Protein AF-A0A0N0LSH4-F1 (afdb_monomer)

Foldseek 3Di:
DVVVVQVQWDWDKDQPDWDQDPVRDTGGDDMDTWTKDKDKDADWDDDPVGDTDGIDIDMDTPDFQWDWDQDPNDTDTDPDGHPDDPD

Secondary structure (DSSP, 8-state):
-HHHHHHHSEEEEEEEEEEE-TTS-EEEEEEEEEEEEEEEEEEEEEETTTEEEEEEEEEEE---SEEEEEETTEEEEEEEEP-----

Mean predicted aligned error: 10.12 Å

Nearest PDB structures (foldseek):
  3ecp-assembly1_A-2  TM=4.239E-01  e=4.495E+00  Escherichia coli
  1mm8-assembly1_A-2  TM=3.860E-01  e=5.045E+00  Escherichia coli
  7etj-assembly1_D  TM=3.847E-01  e=9.514E+00  Human betaherpesvirus 5

Solvent-accessible surface area (backbone atoms only — not comparable to full-atom values): 5612 Å² total; per-residue (Å²): 120,69,68,71,53,57,71,71,38,52,68,53,77,44,77,76,40,67,46,67,48,99,85,68,50,76,42,77,74,39,71,47,73,44,33,31,47,74,50,74,49,77,50,90,43,70,49,98,88,80,46,77,39,62,64,50,75,48,77,45,76,71,50,69,48,73,38,68,45,80,53,97,91,38,80,42,79,49,93,55,64,50,82,66,79,87,123

pLDDT: mean 79.82, std 11.58, range [38.72, 96.06]

Structure (mmCIF, N/CA/C/O backbone):
data_AF-A0A0N0LSH4-F1
#
_entry.id   AF-A0A0N0LSH4-F1
#
loop_
_atom_site.group_PDB
_atom_site.id
_atom_site.type_symbol
_atom_site.label_atom_id
_atom_site.label_alt_id
_atom_site.label_comp_id
_atom_site.label_asym_id
_atom_site.label_entity_id
_atom_site.label_seq_id
_atom_site.pdbx_PDB_ins_code
_atom_site.Cartn_x
_atom_site.Cartn_y
_atom_site.Cartn_z
_atom_site.occupancy
_atom_site.B_iso_or_equiv
_atom_site.auth_seq_id
_atom_site.auth_comp_id
_atom_site.auth_asym_id
_atom_site.auth_atom_id
_atom_site.pdbx_PDB_model_num
ATOM 1 N N . MET A 1 1 ? 5.034 20.101 -12.629 1.00 53.00 1 MET A N 1
ATOM 2 C CA . MET A 1 1 ? 5.580 18.787 -13.049 1.00 53.00 1 MET A CA 1
ATOM 3 C C . MET A 1 1 ? 5.108 17.626 -12.170 1.00 53.00 1 MET A C 1
ATOM 5 O O . MET A 1 1 ? 4.743 16.609 -12.734 1.00 53.00 1 MET A O 1
ATOM 9 N N . GLY A 1 2 ? 5.085 17.736 -10.832 1.00 63.31 2 GLY A N 1
ATOM 10 C CA . GLY A 1 2 ? 4.697 16.607 -9.960 1.00 63.31 2 GLY A CA 1
ATOM 11 C C . GLY A 1 2 ? 3.208 16.225 -9.976 1.00 63.31 2 GLY A C 1
ATOM 12 O O . GLY A 1 2 ? 2.880 15.046 -9.910 1.00 63.31 2 GLY A O 1
ATOM 13 N N . GLU A 1 3 ? 2.310 17.200 -10.113 1.00 71.25 3 GLU A N 1
ATOM 14 C CA . GLU A 1 3 ? 0.855 16.992 -10.007 1.00 71.25 3 GLU A CA 1
ATOM 15 C C . GLU A 1 3 ? 0.270 16.217 -11.202 1.00 71.25 3 GLU A C 1
ATOM 17 O O . GLU A 1 3 ? -0.516 15.292 -11.029 1.00 71.25 3 GLU A O 1
ATOM 22 N N . GLU A 1 4 ? 0.756 16.491 -12.415 1.00 73.56 4 GLU A N 1
ATOM 23 C CA . GLU A 1 4 ? 0.360 15.759 -13.626 1.00 73.56 4 GLU A CA 1
ATOM 24 C C . GLU A 1 4 ? 0.793 14.282 -13.590 1.00 73.56 4 GLU A C 1
ATOM 26 O O . GLU A 1 4 ? 0.086 13.402 -14.081 1.00 73.56 4 GLU A O 1
ATOM 31 N N . ILE A 1 5 ? 1.958 13.994 -12.997 1.00 71.00 5 ILE A N 1
ATOM 32 C CA . ILE A 1 5 ? 2.427 12.617 -12.805 1.00 71.00 5 ILE A CA 1
ATOM 33 C C . ILE A 1 5 ? 1.579 11.926 -11.741 1.00 71.00 5 ILE A C 1
ATOM 35 O O . ILE A 1 5 ? 1.182 10.784 -11.948 1.00 71.00 5 ILE A O 1
ATOM 39 N N . PHE A 1 6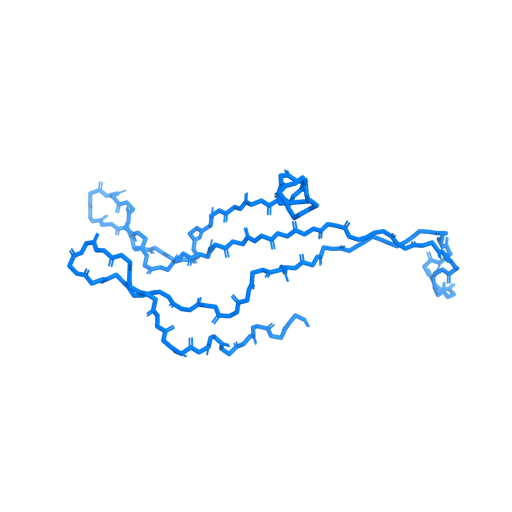 ? 1.260 12.614 -10.641 1.00 68.50 6 PHE A N 1
ATOM 40 C CA . PHE A 1 6 ? 0.434 12.071 -9.564 1.00 68.50 6 PHE A CA 1
ATOM 41 C C . PHE A 1 6 ? -0.942 11.602 -10.058 1.00 68.50 6 PHE A C 1
ATOM 43 O O . PHE A 1 6 ? -1.398 10.540 -9.642 1.00 68.50 6 PHE A O 1
ATOM 50 N N . GLU A 1 7 ? -1.577 12.325 -10.982 1.00 74.25 7 GLU A N 1
ATOM 51 C CA . GLU A 1 7 ? -2.864 11.928 -11.579 1.00 74.25 7 GLU A CA 1
ATOM 52 C C . GLU A 1 7 ? -2.782 10.696 -12.493 1.00 74.25 7 GLU A C 1
ATOM 54 O O . GLU A 1 7 ? -3.765 9.976 -12.650 1.00 74.25 7 GLU A O 1
ATOM 59 N N . LYS A 1 8 ? -1.607 10.397 -13.056 1.00 75.19 8 LYS A N 1
ATOM 60 C CA . LYS A 1 8 ? -1.386 9.205 -13.894 1.00 75.19 8 LYS A CA 1
ATOM 61 C C . LYS A 1 8 ? -1.118 7.937 -13.073 1.00 75.19 8 LYS A C 1
ATOM 63 O O . LYS A 1 8 ? -1.117 6.841 -13.634 1.00 75.19 8 LYS A O 1
ATOM 68 N N . LEU A 1 9 ? -0.875 8.064 -11.766 1.00 77.81 9 LEU A N 1
ATOM 69 C CA . LEU A 1 9 ? -0.618 6.925 -10.885 1.00 77.81 9 LEU A CA 1
ATOM 70 C C . LEU A 1 9 ? -1.915 6.194 -10.537 1.00 77.81 9 LEU A C 1
ATOM 72 O O . LEU A 1 9 ? -2.937 6.812 -10.235 1.00 77.81 9 LEU A O 1
ATOM 76 N N . LYS A 1 10 ? -1.858 4.860 -10.496 1.00 76.88 10 LYS A N 1
ATOM 77 C CA . LYS A 1 10 ? -2.962 4.054 -9.970 1.00 76.88 10 LYS A CA 1
ATOM 78 C C . LYS A 1 10 ? -2.926 4.104 -8.450 1.00 76.88 10 LYS A C 1
ATOM 80 O O . LYS A 1 10 ? -2.070 3.482 -7.825 1.00 76.88 10 LYS A O 1
ATOM 85 N N . LYS A 1 11 ? -3.860 4.857 -7.874 1.00 77.12 11 LYS A N 1
ATOM 86 C CA . LYS A 1 11 ? -4.056 5.005 -6.428 1.00 77.12 11 LYS A CA 1
ATOM 87 C C . LYS A 1 11 ? -5.162 4.050 -5.983 1.00 77.12 11 LYS A C 1
ATOM 89 O O . LYS A 1 11 ? -6.193 3.963 -6.650 1.00 77.12 11 LYS A O 1
ATOM 94 N N . GLY A 1 12 ? -4.976 3.364 -4.862 1.00 74.56 12 GLY A N 1
ATOM 95 C CA . GLY A 1 12 ? -5.982 2.449 -4.337 1.00 74.56 12 GLY A CA 1
ATOM 96 C C . GLY A 1 12 ? -5.884 2.220 -2.834 1.00 74.56 12 GLY A C 1
ATOM 97 O O . GLY A 1 12 ? -4.862 2.482 -2.199 1.00 74.56 12 GLY A O 1
ATOM 98 N N . LEU A 1 13 ? -6.989 1.725 -2.282 1.00 76.94 13 LEU A N 1
ATOM 99 C CA . LEU A 1 13 ? -7.115 1.258 -0.907 1.00 76.94 13 LEU A CA 1
ATOM 100 C C . LEU A 1 13 ? -7.600 -0.192 -0.953 1.00 76.94 13 LEU A C 1
ATOM 102 O O . LEU A 1 13 ? -8.589 -0.488 -1.623 1.00 76.94 13 LEU A O 1
ATOM 106 N N . ALA A 1 14 ? -6.922 -1.084 -0.240 1.00 77.75 14 ALA A N 1
ATOM 107 C CA . ALA A 1 14 ? -7.321 -2.477 -0.095 1.00 77.75 14 ALA A CA 1
ATOM 108 C C . ALA A 1 14 ? -7.416 -2.851 1.386 1.00 77.75 14 ALA A C 1
ATOM 110 O O . ALA A 1 14 ? -6.534 -2.517 2.174 1.00 77.75 14 ALA A O 1
ATOM 111 N N . ILE A 1 15 ? -8.469 -3.573 1.771 1.00 80.56 15 ILE A N 1
ATOM 112 C CA . ILE A 1 15 ? -8.542 -4.218 3.086 1.00 80.56 15 ILE A CA 1
ATOM 113 C C . ILE A 1 15 ? -7.753 -5.522 2.990 1.00 80.56 15 ILE A C 1
ATOM 115 O O . ILE A 1 15 ? -8.065 -6.366 2.153 1.00 80.56 15 ILE A O 1
ATOM 119 N N . THR A 1 16 ? -6.732 -5.683 3.828 1.00 80.44 16 THR A N 1
ATOM 120 C CA . THR A 1 16 ? -5.861 -6.870 3.810 1.00 80.44 16 THR A CA 1
ATOM 121 C C . THR A 1 16 ? -6.238 -7.881 4.886 1.00 80.44 16 THR A C 1
ATOM 123 O O . THR A 1 16 ? -6.020 -9.074 4.705 1.00 80.44 16 THR A O 1
ATOM 126 N N . SER A 1 17 ? -6.860 -7.435 5.979 1.00 83.56 17 SER A N 1
ATOM 127 C CA . SER A 1 17 ? -7.484 -8.322 6.961 1.00 83.56 17 SER A CA 1
ATOM 128 C C . SER A 1 17 ? -8.696 -7.661 7.610 1.00 83.56 17 SER A C 1
ATOM 130 O O . SER A 1 17 ? -8.767 -6.435 7.740 1.00 83.56 17 SER A O 1
ATOM 132 N N . TYR A 1 18 ? -9.674 -8.475 8.000 1.00 88.94 18 TYR A N 1
ATOM 133 C CA . TYR A 1 18 ? -10.905 -8.021 8.633 1.00 88.94 18 TYR A CA 1
ATOM 134 C C . TYR A 1 18 ? -11.473 -9.083 9.575 1.00 88.94 18 TYR A C 1
ATOM 136 O O . TYR A 1 18 ? -11.213 -10.276 9.439 1.00 88.94 18 TYR A O 1
ATOM 144 N N . TYR A 1 19 ? -12.284 -8.621 10.516 1.00 90.19 19 TYR A N 1
ATOM 145 C CA . TYR A 1 19 ? -13.140 -9.425 11.373 1.00 90.19 19 TYR A CA 1
ATOM 146 C C . TYR A 1 19 ? -14.590 -9.305 10.895 1.00 90.19 19 TYR A C 1
ATOM 148 O O .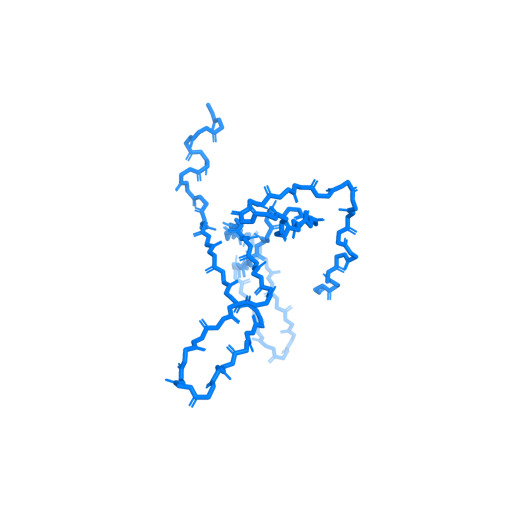 TYR A 1 19 ? -15.007 -8.236 10.456 1.00 90.19 19 TYR A O 1
ATOM 156 N N . VAL A 1 20 ? -15.368 -10.382 10.981 1.00 95.19 20 VAL A N 1
ATOM 157 C CA . VAL A 1 20 ? -16.820 -10.344 10.755 1.00 95.19 20 VAL A CA 1
ATOM 158 C C . VAL A 1 20 ? -17.498 -10.599 12.087 1.00 95.19 20 VAL A C 1
ATOM 160 O O . VAL A 1 20 ? -17.232 -11.614 12.729 1.00 95.19 20 VAL A O 1
ATOM 163 N N . ASP A 1 21 ? -18.344 -9.669 12.523 1.00 93.81 21 ASP A N 1
ATOM 164 C CA . ASP A 1 21 ? -19.060 -9.824 13.782 1.00 93.81 21 ASP A CA 1
ATOM 165 C C . ASP A 1 21 ? -20.229 -10.817 13.685 1.00 93.81 21 ASP A C 1
ATOM 167 O O . ASP A 1 21 ? -20.579 -11.336 12.624 1.00 93.81 21 ASP A O 1
ATOM 171 N N . LYS A 1 22 ? -20.860 -11.070 14.833 1.00 95.06 22 LYS A N 1
ATOM 172 C CA . LYS A 1 22 ? -21.986 -12.0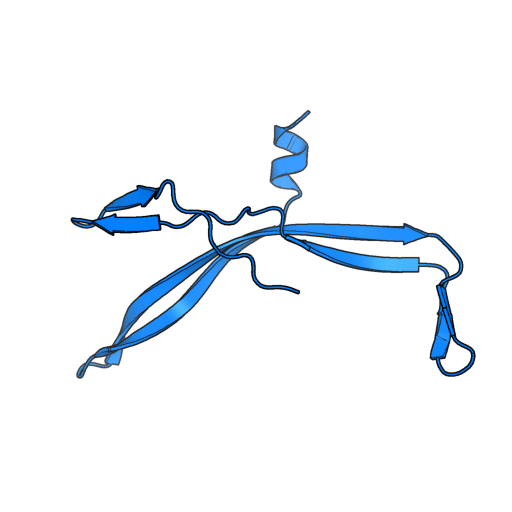06 14.977 1.00 95.06 22 LYS A CA 1
ATOM 173 C C . LYS A 1 22 ? -23.216 -11.610 14.145 1.00 95.06 22 LYS A C 1
ATOM 175 O O . LYS A 1 22 ? -24.060 -12.457 13.881 1.00 95.06 22 LYS A O 1
ATOM 180 N N . ASN A 1 23 ? -23.313 -10.339 13.758 1.00 96.06 23 ASN A N 1
ATOM 181 C CA . ASN A 1 23 ? -24.387 -9.769 12.951 1.00 96.06 23 ASN A CA 1
ATOM 182 C C . ASN A 1 23 ? -23.989 -9.648 11.466 1.00 96.06 23 ASN A C 1
ATOM 184 O O . ASN A 1 23 ? -24.720 -9.041 10.686 1.00 96.06 23 ASN A O 1
ATOM 188 N N . GLY A 1 24 ? -22.830 -10.186 11.067 1.00 93.44 24 GLY A N 1
ATOM 189 C CA . GLY A 1 24 ? -22.324 -10.117 9.696 1.00 93.44 24 GLY A CA 1
ATOM 190 C C . GLY A 1 24 ? -21.635 -8.797 9.337 1.00 93.44 24 GLY A C 1
ATOM 191 O O . GLY A 1 24 ? -21.310 -8.578 8.170 1.00 93.44 24 GLY A O 1
ATOM 192 N N . LYS A 1 25 ? -21.389 -7.902 10.300 1.00 92.88 25 LYS A N 1
ATOM 193 C CA . LYS A 1 25 ? -20.698 -6.633 10.045 1.00 92.88 25 LYS A CA 1
ATOM 194 C C . LYS A 1 25 ? -19.202 -6.874 9.852 1.00 92.88 25 LYS A C 1
ATOM 196 O O . LYS A 1 25 ? -18.534 -7.396 10.743 1.00 92.88 25 LYS A O 1
ATOM 201 N N . VAL A 1 26 ? -18.665 -6.419 8.722 1.00 88.31 26 VAL A N 1
ATOM 202 C CA . VAL A 1 26 ? -17.223 -6.433 8.435 1.00 88.31 26 VAL A CA 1
ATOM 203 C C . VAL A 1 26 ? -16.535 -5.272 9.157 1.00 88.31 26 VAL A C 1
ATOM 205 O O . VAL A 1 26 ? -16.922 -4.113 9.006 1.00 88.31 26 VAL A O 1
ATOM 208 N N . ILE A 1 27 ? -15.501 -5.584 9.933 1.00 85.62 27 ILE A N 1
ATOM 209 C CA . ILE A 1 27 ? -14.656 -4.640 10.662 1.00 85.62 27 ILE A CA 1
ATOM 210 C C . ILE A 1 27 ? -13.219 -4.813 10.152 1.00 85.62 27 ILE A C 1
ATOM 212 O O . ILE A 1 27 ? -12.597 -5.836 10.445 1.00 85.62 27 ILE A O 1
ATOM 216 N N . PRO A 1 28 ? -12.675 -3.867 9.368 1.00 81.88 28 PRO A N 1
ATOM 217 C CA . PRO A 1 28 ? -11.305 -3.964 8.875 1.00 81.88 28 PRO A CA 1
ATOM 218 C C . PRO A 1 28 ? -10.307 -3.902 10.037 1.00 81.88 28 PRO A C 1
ATOM 220 O O . PRO A 1 28 ? -10.457 -3.089 10.9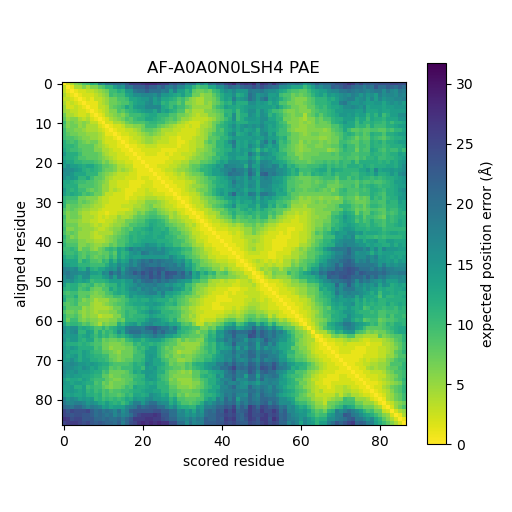46 1.00 81.88 28 PRO A O 1
ATOM 223 N N . ILE A 1 29 ? -9.288 -4.760 9.989 1.00 82.06 29 ILE A N 1
ATOM 224 C CA . ILE A 1 29 ? -8.193 -4.804 10.967 1.00 82.06 29 ILE A CA 1
ATOM 225 C C . ILE A 1 29 ? -6.950 -4.153 10.356 1.00 82.06 29 ILE A C 1
ATOM 227 O O . ILE A 1 29 ? -6.344 -3.282 10.973 1.00 82.06 29 ILE A O 1
ATOM 231 N N . THR A 1 30 ? -6.602 -4.516 9.118 1.00 75.94 30 THR A N 1
ATOM 232 C CA . THR A 1 30 ? -5.485 -3.906 8.383 1.00 75.94 30 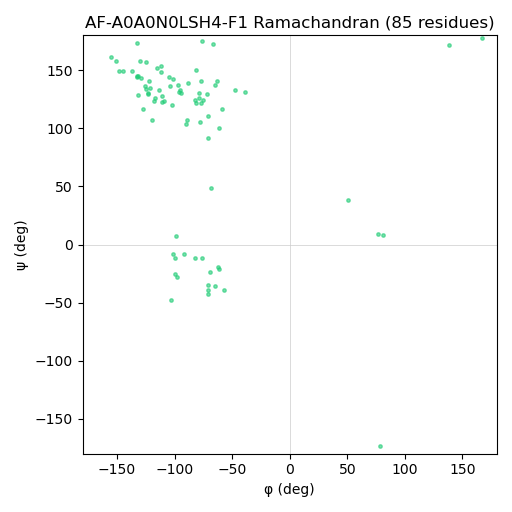THR A CA 1
ATOM 233 C C . THR A 1 30 ? -5.910 -3.466 6.990 1.00 75.94 30 THR A C 1
ATOM 235 O O . THR A 1 30 ? -6.694 -4.135 6.311 1.00 75.94 30 THR A O 1
ATOM 238 N N . MET A 1 31 ? -5.364 -2.333 6.552 1.00 75.88 31 MET A N 1
ATOM 239 C CA . MET A 1 31 ? -5.597 -1.764 5.229 1.00 75.88 31 MET A CA 1
ATOM 240 C C . MET A 1 31 ? -4.270 -1.357 4.596 1.00 75.88 31 MET A C 1
ATOM 242 O O . MET A 1 31 ? -3.371 -0.880 5.284 1.00 75.88 31 MET A O 1
ATOM 246 N N . LEU A 1 32 ? -4.170 -1.537 3.285 1.00 74.94 32 LEU A N 1
ATOM 247 C CA . LEU A 1 32 ? -3.049 -1.126 2.455 1.00 74.94 32 LEU A CA 1
ATOM 248 C C . LEU A 1 32 ? -3.494 0.038 1.572 1.00 74.94 32 LEU A C 1
ATOM 250 O O . LEU A 1 32 ? -4.446 -0.094 0.799 1.00 74.94 32 LEU A O 1
ATOM 254 N N . THR A 1 33 ? -2.790 1.162 1.659 1.00 75.81 33 THR A N 1
ATOM 255 C CA . THR A 1 33 ? -2.838 2.208 0.637 1.00 75.81 33 THR A CA 1
ATOM 256 C C . THR A 1 33 ? -1.686 1.989 -0.326 1.00 75.81 33 THR A C 1
ATOM 258 O O . THR A 1 33 ? -0.544 1.812 0.091 1.00 75.81 33 THR A O 1
ATOM 261 N N . TYR A 1 34 ? -1.979 1.991 -1.620 1.00 75.94 34 TYR A N 1
ATOM 262 C CA . TYR A 1 34 ? -0.956 1.817 -2.639 1.00 75.94 34 TYR A CA 1
ATOM 263 C C . TYR A 1 34 ? -1.089 2.875 -3.722 1.00 75.94 34 TYR A C 1
ATOM 265 O O . TYR A 1 34 ? -2.177 3.329 -4.083 1.00 75.94 34 TYR A O 1
ATOM 273 N N . ILE A 1 35 ? 0.068 3.274 -4.228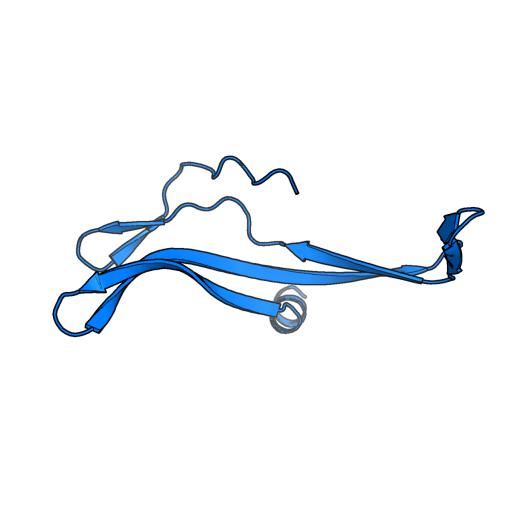 1.00 77.94 35 ILE A N 1
ATOM 274 C CA . ILE A 1 35 ? 0.215 4.114 -5.402 1.00 77.94 35 ILE A CA 1
ATOM 275 C C . ILE A 1 35 ? 1.181 3.352 -6.287 1.00 77.94 35 ILE A C 1
ATOM 277 O O . ILE A 1 35 ? 2.315 3.128 -5.879 1.00 77.94 35 ILE A O 1
ATOM 281 N N . SER A 1 36 ? 0.737 2.936 -7.464 1.00 79.94 36 SER A N 1
ATOM 282 C CA . SER A 1 36 ? 1.556 2.157 -8.387 1.00 79.94 36 SER A CA 1
ATOM 283 C C . SER A 1 36 ? 1.637 2.816 -9.755 1.00 79.94 36 SER A C 1
ATOM 285 O O . SER A 1 36 ? 0.773 3.604 -10.156 1.00 79.94 36 SER A O 1
ATOM 287 N N . THR A 1 37 ? 2.688 2.477 -10.492 1.00 83.12 37 THR A N 1
ATOM 288 C CA . THR A 1 37 ? 2.780 2.761 -11.923 1.00 83.12 37 THR A CA 1
ATOM 289 C C . THR A 1 37 ? 3.179 1.507 -12.685 1.00 83.12 37 THR A C 1
ATOM 291 O O . THR A 1 37 ? 3.727 0.563 -12.119 1.00 83.12 37 THR A O 1
ATOM 294 N N . THR A 1 38 ? 2.871 1.477 -13.977 1.00 85.06 38 THR A N 1
ATOM 295 C CA . THR A 1 38 ? 3.338 0.428 -14.885 1.00 85.06 38 THR A CA 1
ATOM 296 C C . THR A 1 38 ? 4.481 0.989 -15.709 1.00 85.06 38 THR A C 1
ATOM 298 O O . THR A 1 38 ? 4.303 1.961 -16.442 1.00 85.06 38 THR A O 1
ATOM 301 N N . ILE A 1 39 ? 5.652 0.373 -15.596 1.00 84.00 39 ILE A N 1
ATOM 302 C CA . ILE A 1 39 ? 6.811 0.703 -16.418 1.00 84.00 39 ILE A CA 1
ATOM 303 C C . ILE A 1 39 ? 6.829 -0.267 -17.592 1.00 84.00 39 ILE A C 1
ATOM 305 O O . ILE A 1 39 ? 6.663 -1.470 -17.406 1.00 84.00 39 ILE A O 1
ATOM 309 N N . THR A 1 40 ? 7.023 0.260 -18.800 1.00 90.0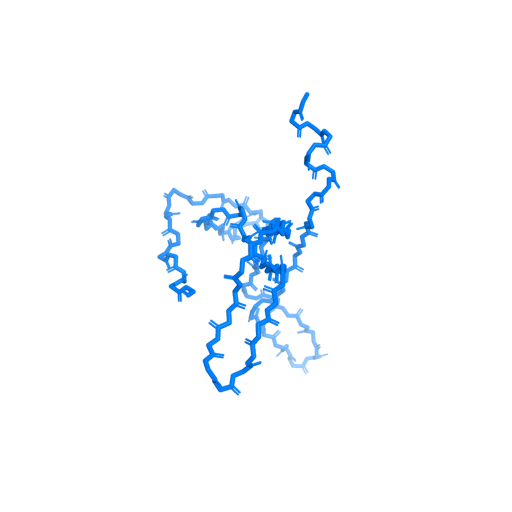0 40 THR A N 1
ATOM 310 C CA . THR A 1 40 ? 7.259 -0.543 -20.003 1.00 90.00 40 THR A CA 1
ATOM 311 C C . THR A 1 40 ? 8.634 -0.212 -20.555 1.00 90.00 40 THR A C 1
ATOM 313 O O . THR A 1 40 ? 8.930 0.950 -20.830 1.00 90.00 40 THR A O 1
ATOM 316 N N . THR A 1 41 ? 9.469 -1.232 -20.708 1.00 91.94 41 THR A N 1
ATOM 317 C CA . THR A 1 41 ? 10.811 -1.139 -21.281 1.00 91.94 41 THR A CA 1
ATOM 318 C C . THR A 1 41 ? 10.857 -1.856 -22.627 1.00 91.94 41 THR A C 1
ATOM 320 O O . THR A 1 41 ? 10.148 -2.842 -22.845 1.00 91.94 41 THR A O 1
ATOM 323 N N . TYR A 1 42 ? 11.701 -1.362 -23.531 1.00 93.38 42 TYR A N 1
ATOM 324 C CA . TYR A 1 42 ? 11.871 -1.892 -24.884 1.00 93.38 42 TYR A CA 1
ATOM 325 C C . TYR A 1 42 ? 13.276 -2.479 -25.030 1.00 93.38 42 TYR A C 1
ATOM 327 O O . TYR A 1 42 ? 14.253 -1.849 -24.629 1.00 93.38 42 TYR A O 1
ATOM 335 N N . GLY A 1 43 ? 13.378 -3.682 -25.586 1.00 92.06 43 GLY A N 1
ATOM 336 C CA . GLY A 1 43 ? 14.625 -4.441 -25.673 1.00 92.06 43 GLY A CA 1
ATOM 337 C C . GLY A 1 43 ? 14.361 -5.889 -26.071 1.00 92.06 43 GLY A C 1
ATOM 338 O O . GLY A 1 43 ? 13.209 -6.278 -26.222 1.00 92.06 43 GLY A O 1
ATOM 339 N N . LEU A 1 44 ? 15.411 -6.692 -26.244 1.00 92.50 44 LEU A N 1
ATOM 340 C CA . LEU A 1 44 ? 15.262 -8.118 -26.527 1.00 92.50 44 LEU A CA 1
ATOM 341 C C . LEU A 1 44 ? 15.200 -8.892 -25.206 1.00 92.50 44 LEU A C 1
ATOM 343 O O . LEU A 1 44 ? 16.204 -9.018 -24.510 1.00 92.50 44 LEU A O 1
ATOM 347 N N . TYR A 1 45 ? 14.016 -9.384 -24.854 1.00 91.88 45 TYR A N 1
ATOM 348 C CA . TYR A 1 45 ? 13.788 -10.192 -23.655 1.00 91.88 45 TYR A CA 1
ATOM 349 C C . TYR A 1 45 ? 13.356 -11.598 -24.053 1.00 91.88 45 TYR A C 1
ATOM 351 O O . TYR A 1 45 ? 12.702 -11.754 -25.079 1.00 91.88 45 TYR A O 1
ATOM 359 N N . GLY A 1 46 ? 13.637 -12.598 -23.223 1.00 88.69 46 GLY A N 1
ATOM 360 C CA . GLY A 1 46 ? 13.250 -13.984 -23.486 1.00 88.69 46 GLY A CA 1
ATOM 361 C C . GLY A 1 46 ? 14.350 -14.972 -23.130 1.00 88.69 46 GLY A C 1
ATOM 362 O O . GLY A 1 46 ? 15.472 -14.569 -22.830 1.00 88.69 46 GLY A O 1
ATOM 363 N N . ASP A 1 47 ? 14.011 -16.253 -23.178 1.00 87.38 47 ASP A N 1
ATOM 364 C CA . ASP A 1 47 ? 14.954 -17.365 -23.099 1.00 87.38 47 ASP A CA 1
ATOM 365 C C . ASP A 1 47 ? 14.652 -18.383 -24.213 1.00 87.38 47 ASP A C 1
ATOM 367 O O . ASP A 1 47 ? 13.672 -18.250 -24.954 1.00 87.38 47 ASP A O 1
ATOM 371 N N . GLU A 1 48 ? 15.514 -19.388 -24.364 1.00 88.12 48 GLU A N 1
ATOM 372 C CA . GLU A 1 48 ? 15.420 -20.386 -25.438 1.00 88.12 48 GLU A CA 1
ATOM 373 C C . GLU A 1 48 ? 14.131 -21.234 -25.378 1.00 88.12 48 GLU A C 1
ATOM 375 O O . GLU A 1 48 ? 13.738 -21.804 -26.394 1.00 88.12 48 GLU A O 1
ATOM 380 N N . GLY A 1 49 ? 13.446 -21.300 -24.227 1.00 87.31 49 GLY A N 1
ATOM 381 C CA . GLY A 1 49 ? 12.227 -22.093 -24.031 1.00 87.31 49 GLY A CA 1
ATOM 382 C C . GLY A 1 49 ? 10.920 -21.303 -24.162 1.00 87.31 49 GLY A C 1
ATOM 383 O O . GLY A 1 49 ? 9.901 -21.872 -24.550 1.00 87.31 49 GLY A O 1
ATOM 384 N N . ALA A 1 50 ? 10.935 -20.001 -23.865 1.00 86.25 50 ALA A N 1
ATOM 385 C CA . ALA A 1 50 ? 9.759 -19.126 -23.899 1.00 86.25 50 ALA A CA 1
ATOM 386 C C . ALA A 1 50 ? 9.670 -18.244 -25.163 1.00 86.25 50 ALA A C 1
ATOM 388 O O . ALA A 1 50 ? 8.649 -17.588 -25.387 1.00 86.25 50 ALA A O 1
ATOM 389 N N . GLY A 1 51 ? 10.721 -18.224 -25.993 1.00 91.19 51 GLY A N 1
ATOM 390 C CA . GLY A 1 51 ? 10.841 -17.325 -27.143 1.00 91.19 51 GLY A CA 1
ATOM 391 C C . GLY A 1 51 ? 11.250 -15.905 -26.737 1.00 91.19 51 GLY A C 1
ATOM 392 O O . GLY A 1 51 ? 11.568 -15.645 -25.577 1.00 91.19 51 GLY A O 1
ATOM 393 N N . PHE A 1 52 ? 11.252 -14.969 -27.696 1.00 92.62 52 PHE A N 1
ATOM 394 C CA . PHE A 1 52 ? 11.644 -13.575 -27.455 1.00 92.62 52 PHE A CA 1
ATOM 395 C C . PHE A 1 52 ? 10.478 -12.586 -27.573 1.00 92.62 52 PHE A C 1
ATOM 397 O O . PHE A 1 52 ? 9.515 -12.795 -28.308 1.00 92.62 52 PHE A O 1
ATOM 404 N N . ARG A 1 53 ? 10.598 -11.459 -26.870 1.00 92.81 53 ARG A N 1
ATOM 405 C CA . ARG A 1 53 ? 9.678 -10.317 -26.901 1.00 92.81 53 ARG A CA 1
ATOM 406 C C . ARG A 1 53 ? 10.458 -9.008 -26.947 1.00 92.81 53 ARG A C 1
ATOM 408 O O . ARG A 1 53 ? 11.554 -8.916 -26.398 1.00 92.81 53 ARG A O 1
ATOM 415 N N . LEU A 1 54 ? 9.871 -7.998 -27.591 1.00 93.94 54 LEU A N 1
ATOM 416 C CA . LEU A 1 54 ? 10.477 -6.668 -27.756 1.00 93.94 54 LEU A CA 1
ATOM 417 C C . LEU A 1 54 ? 10.093 -5.676 -26.649 1.00 93.94 54 LEU A C 1
ATOM 419 O O . LEU A 1 54 ? 10.622 -4.565 -26.580 1.00 93.94 54 LEU A O 1
ATOM 423 N N . THR A 1 55 ? 9.154 -6.071 -25.792 1.00 93.31 55 THR A N 1
ATOM 424 C CA . THR A 1 55 ? 8.635 -5.260 -24.697 1.00 93.31 55 THR A CA 1
ATOM 425 C C . THR A 1 55 ? 8.590 -6.071 -23.411 1.00 93.31 55 THR A C 1
ATOM 427 O O . THR A 1 55 ? 8.300 -7.270 -23.409 1.00 93.31 55 THR A O 1
ATOM 430 N N . ASN A 1 56 ? 8.852 -5.400 -22.295 1.00 91.44 56 ASN A N 1
ATOM 431 C CA . ASN A 1 56 ? 8.609 -5.933 -20.967 1.00 91.44 56 ASN A CA 1
ATOM 432 C C . ASN A 1 56 ? 7.870 -4.883 -20.139 1.00 91.44 56 ASN A C 1
ATOM 434 O O . ASN A 1 56 ? 8.309 -3.738 -20.064 1.00 91.44 56 ASN A O 1
ATOM 438 N N . SER A 1 57 ? 6.760 -5.275 -19.520 1.00 90.88 57 SER A N 1
ATOM 439 C CA . SER A 1 57 ? 5.958 -4.395 -18.673 1.00 90.88 57 SER A CA 1
ATOM 440 C C . SER A 1 57 ? 5.858 -4.983 -17.275 1.00 90.88 57 SER A C 1
ATOM 442 O O . SER A 1 57 ? 5.598 -6.175 -17.125 1.00 90.88 57 SER A O 1
ATOM 444 N N . TYR A 1 58 ? 6.054 -4.150 -16.259 1.00 84.62 58 TYR A N 1
ATOM 445 C CA . TYR A 1 58 ? 5.936 -4.544 -14.859 1.00 84.62 58 TYR A CA 1
ATOM 446 C C . TYR A 1 58 ? 5.362 -3.401 -14.021 1.00 84.62 58 TYR A C 1
ATOM 448 O O . TYR A 1 58 ? 5.542 -2.219 -14.330 1.00 84.62 58 TYR A O 1
ATOM 456 N N . SER A 1 59 ? 4.637 -3.765 -12.968 1.00 83.31 59 SER A N 1
ATOM 457 C CA . SER A 1 59 ? 4.091 -2.819 -11.999 1.00 83.31 59 SER A CA 1
ATOM 458 C C . SER A 1 59 ? 5.108 -2.563 -10.895 1.00 83.31 59 SER A C 1
ATOM 460 O O . SER A 1 59 ? 5.753 -3.492 -10.418 1.00 83.31 59 SER A O 1
ATOM 462 N N . VAL A 1 60 ? 5.234 -1.306 -10.483 1.00 77.62 60 VAL A N 1
ATOM 463 C CA . VAL A 1 60 ? 6.021 -0.907 -9.314 1.00 77.62 60 VAL A CA 1
ATOM 464 C C . VAL A 1 60 ? 5.134 -0.155 -8.337 1.00 77.62 60 VAL A C 1
ATOM 466 O O . VAL A 1 60 ? 4.429 0.782 -8.726 1.00 77.62 60 VAL A O 1
ATOM 469 N N . ASP A 1 61 ? 5.193 -0.562 -7.074 1.00 74.94 61 ASP A N 1
ATOM 470 C CA . ASP A 1 61 ? 4.582 0.162 -5.969 1.00 74.94 61 ASP A CA 1
ATOM 471 C C . ASP A 1 61 ? 5.512 1.296 -5.529 1.00 74.94 61 ASP A C 1
ATOM 473 O O . ASP A 1 61 ? 6.691 1.109 -5.240 1.00 74.94 61 ASP A O 1
ATOM 477 N N . ILE A 1 62 ? 4.968 2.507 -5.529 1.00 70.12 62 ILE A N 1
ATOM 478 C CA . ILE A 1 62 ? 5.635 3.759 -5.156 1.00 70.12 62 ILE A CA 1
ATOM 479 C C . ILE A 1 62 ? 5.261 4.146 -3.713 1.00 70.12 62 ILE A C 1
ATOM 481 O O . ILE A 1 62 ? 5.859 5.041 -3.115 1.00 70.12 62 ILE A O 1
ATOM 485 N N . ALA A 1 63 ? 4.255 3.479 -3.138 1.00 65.69 63 ALA A N 1
ATOM 486 C CA . ALA A 1 63 ? 3.893 3.640 -1.740 1.00 65.69 63 ALA A CA 1
ATOM 487 C C . ALA A 1 63 ? 4.979 3.004 -0.861 1.00 65.69 63 ALA A C 1
ATOM 489 O O . ALA A 1 63 ? 5.156 1.792 -0.856 1.00 65.69 63 ALA A O 1
ATOM 490 N N . GLY A 1 64 ? 5.730 3.843 -0.145 1.00 62.16 64 GLY A N 1
ATOM 491 C CA . GLY A 1 64 ? 6.737 3.375 0.807 1.00 62.16 64 GLY A CA 1
ATOM 492 C C . GLY A 1 64 ? 6.127 2.647 2.007 1.00 62.16 64 GLY A C 1
ATOM 493 O O . GLY A 1 64 ? 4.915 2.682 2.217 1.00 62.16 64 GLY A O 1
ATOM 494 N N . ASP A 1 65 ? 6.999 2.069 2.832 1.00 70.69 65 ASP A N 1
ATOM 495 C CA . ASP A 1 65 ? 6.694 1.241 4.007 1.00 70.69 65 ASP A CA 1
ATOM 496 C C . ASP A 1 65 ? 6.044 2.008 5.187 1.00 70.69 65 ASP A C 1
ATOM 498 O O . ASP A 1 65 ? 6.499 1.929 6.327 1.00 70.69 65 ASP A O 1
ATOM 502 N N . ASN A 1 66 ? 5.012 2.815 4.944 1.00 74.69 66 ASN A N 1
ATOM 503 C CA . ASN A 1 66 ? 4.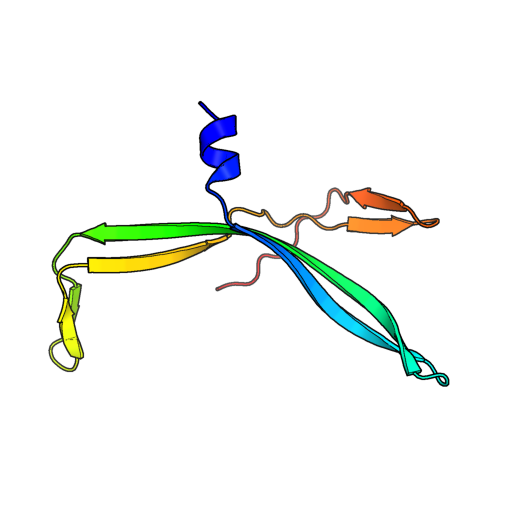356 3.606 5.983 1.00 74.69 66 ASN A CA 1
ATOM 504 C C . ASN A 1 66 ? 3.401 2.732 6.808 1.00 74.69 66 ASN A C 1
ATOM 506 O O . ASN A 1 66 ? 2.538 2.055 6.250 1.00 74.69 66 ASN A O 1
ATOM 510 N N . ILE A 1 67 ? 3.506 2.812 8.134 1.00 76.44 67 ILE A N 1
ATOM 511 C CA . ILE A 1 67 ? 2.569 2.184 9.072 1.00 76.44 67 ILE A CA 1
ATOM 512 C C . ILE A 1 67 ? 1.653 3.267 9.650 1.00 76.44 67 ILE A C 1
ATOM 514 O O . ILE A 1 67 ? 2.113 4.350 10.015 1.00 76.44 67 ILE A O 1
ATOM 518 N N . PHE A 1 68 ? 0.354 2.980 9.740 1.00 77.94 68 PHE A N 1
ATOM 519 C CA . PHE A 1 68 ? -0.627 3.848 10.390 1.00 77.94 68 PHE A CA 1
ATOM 520 C C . PHE A 1 68 ? -1.373 3.068 11.469 1.00 77.94 68 PHE A C 1
ATOM 522 O O . PHE A 1 68 ? -1.849 1.962 11.214 1.00 77.94 68 PHE A O 1
ATOM 529 N N . TYR A 1 69 ? -1.524 3.672 12.643 1.00 77.62 69 TYR A N 1
ATOM 530 C CA . TYR A 1 69 ? -2.346 3.148 13.729 1.00 77.62 69 TYR A CA 1
ATOM 531 C C . TYR A 1 69 ? -3.683 3.880 13.774 1.00 77.62 69 TYR A C 1
ATOM 533 O O . TYR A 1 69 ? -3.751 5.087 13.533 1.00 77.62 69 TYR A O 1
ATOM 541 N N . LEU A 1 70 ? -4.757 3.149 14.069 1.00 76.81 70 LEU A N 1
ATOM 542 C CA . LEU A 1 70 ? -6.054 3.747 14.358 1.00 76.81 70 LEU A CA 1
ATOM 543 C C . LEU A 1 70 ? -6.142 4.005 15.862 1.00 76.81 70 LEU A C 1
ATOM 545 O O . LEU A 1 70 ? -6.383 3.084 16.639 1.00 76.81 70 LEU A O 1
ATOM 549 N N . GLU A 1 71 ? -5.985 5.260 16.262 1.00 80.25 71 GLU A N 1
ATOM 550 C CA . GLU A 1 71 ? -6.114 5.691 17.652 1.00 80.25 71 GLU A CA 1
ATOM 551 C C . GLU A 1 71 ? -7.283 6.664 17.777 1.00 80.25 71 GLU A C 1
ATOM 553 O O . GLU A 1 71 ? -7.368 7.652 17.047 1.00 80.25 71 GLU A O 1
ATOM 558 N N . ASN A 1 72 ? -8.219 6.382 18.690 1.00 86.62 72 ASN A N 1
ATOM 559 C CA . ASN A 1 72 ? -9.382 7.238 18.961 1.00 86.62 72 ASN A CA 1
ATOM 560 C C . ASN A 1 72 ? -10.175 7.634 17.694 1.00 86.62 72 ASN A C 1
ATOM 562 O O . ASN A 1 72 ? -10.630 8.767 17.556 1.00 86.62 72 ASN A O 1
ATOM 566 N N . GLY A 1 73 ? -10.317 6.704 16.742 1.00 79.50 73 GLY A N 1
ATOM 567 C CA . GLY A 1 73 ? -11.033 6.937 15.482 1.00 79.50 73 GLY A CA 1
ATOM 568 C C . GLY A 1 73 ? -10.264 7.756 14.438 1.00 79.50 73 GLY A C 1
ATOM 569 O O . GLY A 1 73 ? -10.845 8.124 13.419 1.00 79.50 73 GLY A O 1
ATOM 570 N N . LYS A 1 74 ? -8.971 8.029 14.653 1.00 79.38 74 LYS A N 1
ATOM 571 C CA . LYS A 1 74 ? -8.105 8.765 13.725 1.00 79.38 74 LYS A CA 1
ATOM 572 C C . LYS A 1 74 ? -6.886 7.932 13.325 1.00 79.38 74 LYS A C 1
ATOM 574 O O . LYS A 1 74 ? -6.290 7.257 14.156 1.00 79.38 74 LYS A O 1
ATOM 579 N N . PHE A 1 75 ? -6.490 8.014 12.054 1.00 80.00 75 PHE A N 1
ATOM 580 C CA . PHE A 1 75 ? -5.229 7.433 11.589 1.00 80.00 75 PHE A CA 1
ATOM 581 C C . PHE A 1 75 ? -4.050 8.322 11.995 1.00 80.00 75 PHE A C 1
ATOM 583 O O . PHE A 1 75 ? -3.992 9.495 11.614 1.00 80.00 75 PHE A O 1
ATOM 590 N N . ILE A 1 76 ? -3.113 7.755 12.751 1.00 82.44 76 ILE A N 1
ATOM 591 C CA . ILE A 1 76 ? -1.849 8.375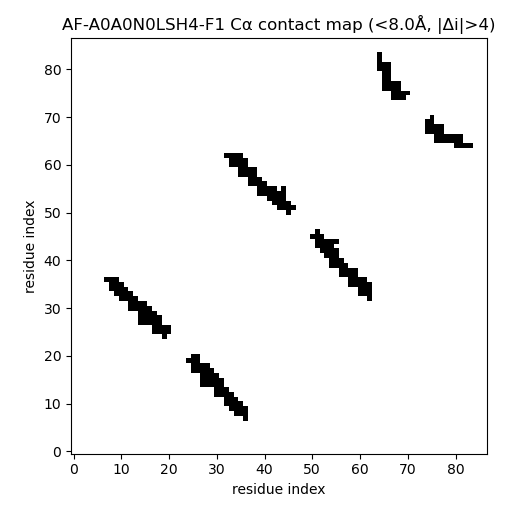 13.147 1.00 82.44 76 ILE A CA 1
ATOM 592 C C . ILE A 1 76 ? -0.720 7.638 12.432 1.00 82.44 76 ILE A C 1
ATOM 594 O O . ILE A 1 76 ? -0.651 6.410 12.465 1.00 82.44 76 ILE A O 1
ATOM 598 N N . LYS A 1 77 ? 0.147 8.384 11.744 1.00 83.88 77 LYS A N 1
ATOM 599 C CA . LYS A 1 77 ? 1.319 7.812 11.079 1.00 83.88 77 LYS A CA 1
ATOM 600 C C . LYS A 1 77 ? 2.352 7.406 12.135 1.00 83.88 77 LYS A C 1
ATOM 602 O O . LYS A 1 77 ? 2.691 8.231 12.976 1.00 83.88 77 LYS A O 1
ATOM 607 N N . SER A 1 78 ? 2.849 6.173 12.061 1.00 82.69 78 SER A N 1
ATOM 608 C CA . SER A 1 78 ? 3.993 5.716 12.852 1.00 82.69 78 SER A CA 1
ATOM 609 C C . SER A 1 78 ? 5.309 6.146 12.201 1.00 82.69 78 SER A C 1
ATOM 611 O O . SER A 1 78 ? 5.411 6.236 10.974 1.00 82.69 78 SER A O 1
ATOM 613 N N . ASP A 1 79 ? 6.329 6.369 13.026 1.00 84.19 79 ASP A N 1
ATOM 614 C CA . ASP A 1 79 ? 7.717 6.527 12.575 1.00 84.19 79 ASP A CA 1
ATOM 615 C C . ASP A 1 79 ? 8.367 5.182 12.210 1.00 84.19 79 ASP A C 1
ATOM 617 O O . ASP A 1 79 ? 9.439 5.136 11.598 1.00 84.19 79 ASP A O 1
ATOM 621 N N . GLU A 1 80 ? 7.716 4.071 12.558 1.00 82.44 80 GLU A N 1
ATOM 622 C CA . GLU A 1 80 ? 8.122 2.745 12.123 1.00 82.44 80 GLU A CA 1
ATOM 623 C C . GLU A 1 80 ? 8.018 2.613 10.604 1.00 82.44 80 GLU A C 1
ATOM 625 O O . GLU A 1 80 ? 7.058 3.055 9.965 1.00 82.44 80 GLU A O 1
ATOM 630 N N . LYS A 1 81 ? 9.003 1.927 10.026 1.00 73.94 81 LYS A N 1
ATOM 631 C CA . LYS A 1 81 ? 8.931 1.466 8.646 1.00 73.94 81 LYS A CA 1
ATOM 632 C C . LYS A 1 81 ? 8.458 0.024 8.639 1.00 73.94 81 LYS A C 1
ATOM 634 O O . LYS A 1 81 ? 9.008 -0.816 9.354 1.00 73.94 81 LYS A O 1
ATOM 639 N N . GLY A 1 82 ? 7.468 -0.262 7.803 1.00 67.75 82 GLY A N 1
ATOM 640 C CA . GLY A 1 82 ? 7.154 -1.622 7.397 1.00 67.75 82 GLY A CA 1
ATOM 641 C C . GLY A 1 82 ? 8.438 -2.340 6.989 1.00 67.75 82 GLY A C 1
ATOM 642 O O . GLY A 1 82 ? 9.290 -1.799 6.286 1.00 67.75 82 GLY A O 1
ATOM 643 N N . LYS A 1 83 ? 8.618 -3.563 7.480 1.00 62.56 83 LYS A N 1
ATOM 644 C CA . LYS A 1 83 ? 9.671 -4.438 6.970 1.00 62.56 83 LYS A CA 1
ATOM 645 C C . LYS A 1 83 ? 9.201 -4.840 5.580 1.00 62.56 83 LYS A C 1
ATOM 647 O O . LYS A 1 83 ? 8.381 -5.749 5.496 1.00 62.56 83 LYS A O 1
ATOM 652 N N . GLY A 1 84 ? 9.605 -4.086 4.554 1.00 55.34 84 GLY A N 1
ATOM 653 C CA . GLY A 1 84 ? 9.102 -4.229 3.189 1.00 55.34 84 GLY A CA 1
ATOM 654 C C . GLY A 1 84 ? 8.902 -5.693 2.815 1.00 55.34 84 GLY A C 1
ATOM 655 O O . GLY A 1 84 ? 9.771 -6.535 3.075 1.00 55.34 84 GLY A O 1
ATOM 656 N N . ALA A 1 85 ? 7.733 -6.015 2.260 1.00 47.59 85 ALA A N 1
ATOM 657 C CA . ALA A 1 85 ? 7.524 -7.328 1.679 1.00 47.59 85 ALA A CA 1
ATOM 658 C C . ALA A 1 85 ? 8.587 -7.490 0.588 1.00 47.59 85 ALA A C 1
ATOM 660 O O . ALA A 1 85 ? 8.642 -6.702 -0.355 1.00 47.59 85 ALA A O 1
ATOM 661 N N . ARG A 1 86 ? 9.491 -8.460 0.757 1.00 41.31 86 ARG A N 1
ATOM 662 C CA . ARG A 1 86 ? 10.364 -8.886 -0.336 1.00 41.31 86 ARG A CA 1
ATOM 663 C C . ARG A 1 86 ? 9.442 -9.425 -1.428 1.00 41.31 86 ARG A C 1
ATOM 665 O O . ARG A 1 86 ? 8.910 -10.521 -1.266 1.00 41.31 86 ARG A O 1
ATOM 672 N N . HIS A 1 87 ? 9.198 -8.603 -2.443 1.00 38.72 87 HIS A N 1
ATOM 673 C CA . HIS A 1 87 ? 8.614 -9.021 -3.711 1.00 38.72 87 HIS A CA 1
ATOM 674 C C . HIS A 1 87 ? 9.634 -9.841 -4.497 1.00 38.72 87 HIS A C 1
ATOM 676 O O . HIS A 1 87 ? 10.834 -9.476 -4.457 1.00 38.72 87 HIS A O 1
#

Radius of gyration: 18.91 Å; Cα contacts (8 Å, |Δi|>4): 128; chains: 1; bounding box: 40×41×47 Å

Sequence (87 aa):
MGEEIFEKLKKGLAITSYYVDKNGKVIPITMLTYISTTITTYGLYGDEGAGFRLTNSYSVDIAGDNIFYLENGKFIKSDEKGKGARH

Organism: NCBI:txid35818